Protein AF-A0A927YMH7-F1 (afdb_monomer_lite)

Structure (mmCIF, N/CA/C/O backbone):
data_AF-A0A927YMH7-F1
#
_entry.id   AF-A0A927YMH7-F1
#
loop_
_atom_site.group_PDB
_atom_site.id
_atom_site.type_symbol
_atom_site.label_atom_id
_atom_site.label_alt_id
_atom_site.label_comp_id
_atom_site.label_asym_id
_atom_site.label_entity_id
_atom_site.label_seq_id
_atom_site.pdbx_PDB_ins_code
_atom_site.Cartn_x
_atom_site.Cartn_y
_atom_site.Cartn_z
_atom_site.occupancy
_atom_site.B_iso_or_equiv
_atom_site.auth_seq_id
_atom_site.auth_comp_id
_atom_site.auth_asym_id
_atom_site.auth_atom_id
_atom_site.pdbx_PDB_model_num
ATOM 1 N N . MET A 1 1 ? -9.929 -10.650 4.283 1.00 76.75 1 MET A N 1
ATOM 2 C CA . MET A 1 1 ? -8.974 -9.926 3.445 1.00 76.75 1 MET A CA 1
ATOM 3 C C . MET A 1 1 ? -9.740 -8.862 2.700 1.00 76.75 1 MET A C 1
ATOM 5 O O . MET A 1 1 ? -10.645 -9.197 1.941 1.00 76.75 1 MET A O 1
ATOM 9 N N . ILE A 1 2 ? -9.441 -7.607 3.004 1.00 90.56 2 ILE A N 1
ATOM 10 C CA . ILE A 1 2 ? -10.064 -6.431 2.408 1.00 90.56 2 ILE A CA 1
ATOM 11 C C . ILE A 1 2 ? -9.735 -6.416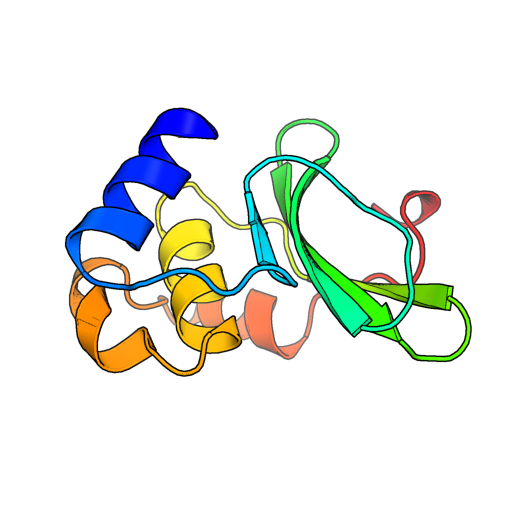 0.916 1.00 90.56 2 ILE A C 1
ATOM 13 O O . ILE A 1 2 ? -8.616 -6.746 0.516 1.00 90.56 2 ILE A O 1
ATOM 17 N N . SER A 1 3 ? -10.714 -6.096 0.076 1.00 93.00 3 SER A N 1
ATOM 18 C CA . SER A 1 3 ? -10.505 -6.075 -1.369 1.00 93.00 3 SER A CA 1
ATOM 19 C C . SER A 1 3 ? -9.712 -4.841 -1.806 1.00 93.00 3 SER A C 1
ATOM 21 O O . SER A 1 3 ? -9.761 -3.786 -1.170 1.00 93.00 3 SER A O 1
ATOM 23 N N . LYS A 1 4 ? -9.044 -4.926 -2.967 1.00 93.12 4 LYS A N 1
ATOM 24 C CA . LYS A 1 4 ? -8.376 -3.759 -3.573 1.00 93.12 4 LYS A CA 1
ATOM 25 C C . LYS A 1 4 ? -9.323 -2.573 -3.768 1.00 93.12 4 LYS A C 1
ATOM 27 O O . LYS A 1 4 ? -8.911 -1.430 -3.608 1.00 93.12 4 LYS A O 1
ATOM 32 N N . LYS A 1 5 ? -10.597 -2.848 -4.080 1.00 94.69 5 LYS A N 1
ATOM 33 C CA . LYS A 1 5 ? -11.628 -1.820 -4.243 1.00 94.69 5 LYS A CA 1
ATOM 34 C C . LYS A 1 5 ? -11.890 -1.103 -2.921 1.00 94.69 5 LYS A C 1
ATOM 36 O O . LYS A 1 5 ? -11.875 0.116 -2.896 1.00 94.69 5 LYS A O 1
ATOM 41 N N . GLU A 1 6 ? -12.059 -1.847 -1.833 1.00 95.88 6 GLU A N 1
ATOM 42 C CA . GLU A 1 6 ? -12.285 -1.264 -0.508 1.00 95.88 6 GLU A CA 1
ATOM 43 C C . GLU A 1 6 ? -11.083 -0.445 -0.019 1.00 95.88 6 GLU A C 1
ATOM 45 O O . GLU A 1 6 ? -11.279 0.661 0.475 1.00 95.88 6 GLU A O 1
ATOM 50 N N . ILE A 1 7 ? -9.843 -0.925 -0.206 1.00 95.75 7 ILE A N 1
ATOM 51 C CA . ILE A 1 7 ? -8.638 -0.131 0.111 1.00 95.75 7 ILE A CA 1
ATOM 52 C C . ILE A 1 7 ? -8.657 1.181 -0.680 1.00 95.75 7 ILE A C 1
ATOM 54 O O . ILE A 1 7 ? -8.438 2.254 -0.115 1.00 95.75 7 ILE A O 1
ATOM 58 N N . ASN A 1 8 ? -8.938 1.097 -1.982 1.00 94.81 8 ASN A N 1
ATOM 59 C CA . ASN A 1 8 ? -8.970 2.257 -2.860 1.00 94.81 8 ASN A CA 1
ATOM 60 C C . ASN A 1 8 ? -10.058 3.257 -2.436 1.00 94.81 8 ASN A C 1
ATOM 62 O O . ASN A 1 8 ? -9.775 4.445 -2.303 1.00 94.81 8 ASN A O 1
ATOM 66 N N . ASP A 1 9 ? -11.271 2.779 -2.149 1.00 96.62 9 ASP A N 1
ATOM 67 C CA . ASP A 1 9 ? -12.403 3.597 -1.704 1.00 96.62 9 ASP A CA 1
ATOM 68 C C . ASP A 1 9 ? -12.095 4.297 -0.366 1.00 96.62 9 ASP A C 1
ATOM 70 O O . ASP A 1 9 ? -12.345 5.496 -0.217 1.00 96.62 9 ASP A O 1
ATOM 74 N N . ILE A 1 10 ? -11.479 3.589 0.592 1.00 96.81 10 ILE A N 1
ATOM 75 C CA . ILE A 1 10 ? -11.066 4.171 1.878 1.00 96.81 10 ILE A CA 1
ATOM 76 C C . ILE A 1 10 ? -10.020 5.265 1.665 1.00 96.81 10 ILE A C 1
ATOM 78 O O . ILE A 1 10 ? -10.183 6.368 2.191 1.00 96.81 10 ILE A O 1
ATOM 82 N N . LEU A 1 11 ? -8.962 5.000 0.895 1.00 96.06 11 LEU A N 1
ATOM 83 C CA . LEU A 1 11 ? -7.914 5.990 0.643 1.00 96.06 11 LEU A CA 1
ATOM 84 C C . LEU A 1 11 ? -8.483 7.224 -0.071 1.00 96.06 11 LEU A C 1
ATOM 86 O O . LEU A 1 11 ? -8.277 8.348 0.390 1.00 96.06 11 LEU A O 1
ATOM 90 N N . HIS A 1 12 ? -9.277 7.029 -1.126 1.00 96.06 12 HIS A N 1
ATOM 91 C CA . HIS A 1 12 ? -9.898 8.122 -1.875 1.00 96.06 12 HIS A CA 1
ATOM 92 C C . HIS A 1 12 ? -10.925 8.928 -1.073 1.00 96.06 12 HIS A C 1
ATOM 94 O O . HIS A 1 12 ? -11.144 10.099 -1.384 1.00 96.06 12 HIS A O 1
ATOM 100 N N . SER A 1 13 ? -11.516 8.356 -0.019 1.00 96.81 13 SER A N 1
ATOM 101 C CA . SER A 1 13 ? -12.467 9.081 0.835 1.00 96.81 13 SER A CA 1
ATOM 102 C C . SER A 1 13 ? -11.847 10.278 1.569 1.00 96.81 13 SER A C 1
ATOM 104 O O . SER A 1 13 ? -12.564 11.213 1.928 1.00 96.81 13 SER A O 1
ATOM 106 N N . LYS A 1 14 ? -10.522 10.274 1.781 1.00 96.00 14 LYS A N 1
ATOM 107 C CA . LYS A 1 14 ? -9.805 11.337 2.512 1.00 96.00 14 LYS A CA 1
ATOM 108 C C . LYS A 1 14 ? -8.588 11.896 1.780 1.00 96.00 14 LYS A C 1
ATOM 110 O O . LYS A 1 14 ? -8.063 12.927 2.197 1.00 96.00 14 LYS A O 1
ATOM 115 N N . LEU A 1 15 ? -8.116 11.232 0.727 1.00 94.56 15 LEU A N 1
ATOM 116 C CA . LEU A 1 15 ? -6.873 11.571 0.044 1.00 94.56 15 LEU A CA 1
ATOM 117 C C . LEU A 1 15 ? -7.044 11.543 -1.475 1.00 94.56 15 LEU A C 1
ATOM 119 O O . LEU A 1 15 ? -7.628 10.627 -2.046 1.00 94.56 15 LEU A O 1
ATOM 123 N N . LYS A 1 16 ? -6.440 12.516 -2.157 1.00 93.00 16 LYS A N 1
ATOM 124 C CA . LYS A 1 16 ? -6.222 12.428 -3.600 1.00 93.00 16 LYS A CA 1
ATOM 125 C C . LYS A 1 16 ? -4.953 11.613 -3.857 1.00 93.00 16 LYS A C 1
ATOM 127 O O . LYS A 1 16 ? -3.852 12.118 -3.648 1.00 93.00 16 LYS A O 1
ATOM 132 N N . ILE A 1 17 ? -5.116 10.360 -4.276 1.00 93.12 17 ILE A N 1
ATOM 133 C CA . ILE A 1 17 ? -3.998 9.469 -4.610 1.00 93.12 17 ILE A CA 1
ATOM 134 C C . ILE A 1 17 ? -3.255 10.025 -5.835 1.00 93.12 17 ILE A C 1
ATOM 136 O O . ILE A 1 17 ? -3.880 10.490 -6.791 1.00 93.12 17 ILE A O 1
ATOM 140 N N . ARG A 1 18 ? -1.920 10.036 -5.769 1.00 92.31 18 ARG A N 1
ATOM 141 C CA . ARG A 1 18 ? -1.051 10.462 -6.873 1.00 92.31 18 ARG A CA 1
ATOM 142 C C . ARG A 1 18 ? -0.976 9.380 -7.951 1.00 92.31 18 ARG A C 1
ATOM 144 O O . ARG A 1 18 ? -1.155 8.206 -7.665 1.00 92.31 18 ARG A O 1
ATOM 151 N N . GLU A 1 19 ? -0.649 9.777 -9.176 1.00 93.06 19 GLU A N 1
ATOM 152 C CA . GLU A 1 19 ? -0.573 8.868 -10.333 1.00 93.06 19 GLU A CA 1
ATOM 153 C C . GLU A 1 19 ? 0.536 7.807 -10.222 1.00 93.06 19 GLU A C 1
ATOM 155 O O . GLU A 1 19 ? 0.464 6.768 -10.872 1.00 93.06 19 GLU A O 1
ATOM 160 N N . ASP A 1 20 ? 1.549 8.048 -9.389 1.00 95.38 20 ASP A N 1
ATOM 161 C CA . ASP A 1 20 ? 2.657 7.130 -9.116 1.00 95.38 20 ASP A CA 1
ATOM 162 C C . ASP A 1 20 ? 2.387 6.160 -7.955 1.00 95.38 20 ASP A C 1
ATOM 164 O O . ASP A 1 20 ? 3.283 5.413 -7.556 1.00 95.38 20 ASP A O 1
ATOM 168 N N . PHE A 1 21 ? 1.163 6.156 -7.417 1.00 97.62 21 PHE A N 1
ATOM 169 C CA . PHE A 1 21 ? 0.726 5.225 -6.384 1.00 97.62 21 PHE A CA 1
ATOM 170 C C . PHE A 1 21 ? -0.419 4.342 -6.890 1.00 97.62 21 PHE A C 1
ATOM 172 O O . PHE A 1 21 ? -1.490 4.844 -7.229 1.00 97.62 21 PHE A O 1
ATOM 179 N N . THR A 1 22 ? -0.232 3.023 -6.891 1.00 97.06 22 THR A N 1
ATOM 180 C CA . THR A 1 22 ? -1.265 2.057 -7.305 1.00 97.06 22 THR A CA 1
ATOM 181 C C . THR A 1 22 ? -1.781 1.222 -6.136 1.00 97.06 22 THR A C 1
ATOM 183 O O . THR A 1 22 ? -1.086 0.962 -5.153 1.00 97.06 22 THR A O 1
ATOM 186 N N . VAL A 1 23 ? -3.033 0.774 -6.247 1.00 96.50 23 VAL A N 1
ATOM 187 C CA . VAL A 1 23 ? -3.689 -0.080 -5.251 1.00 96.50 23 VAL A CA 1
ATOM 188 C C . VAL A 1 23 ? -4.075 -1.408 -5.892 1.00 96.50 23 VAL A C 1
ATOM 190 O O . VAL A 1 23 ? -4.881 -1.457 -6.819 1.00 96.50 23 VAL A O 1
ATOM 193 N N . GLY A 1 24 ? -3.523 -2.502 -5.373 1.00 95.12 24 GLY A N 1
ATOM 194 C CA . GLY A 1 24 ? -3.816 -3.864 -5.818 1.00 95.12 24 GLY A CA 1
ATOM 195 C C . GLY A 1 24 ? -3.087 -4.310 -7.083 1.00 95.12 24 GLY A C 1
ATOM 196 O O . GLY A 1 24 ? -3.374 -5.400 -7.571 1.00 95.12 24 GLY A O 1
ATOM 197 N N . GLU A 1 25 ? -2.171 -3.503 -7.617 1.00 94.75 25 GLU A N 1
ATOM 198 C CA . GLU A 1 25 ? -1.423 -3.806 -8.840 1.00 94.75 25 GLU A CA 1
ATOM 199 C C . GLU A 1 25 ? 0.043 -3.428 -8.669 1.00 94.75 25 GLU A C 1
ATOM 201 O O . GLU A 1 25 ? 0.361 -2.292 -8.319 1.00 94.75 25 GLU A O 1
ATOM 206 N N . PHE A 1 26 ? 0.937 -4.381 -8.937 1.00 95.75 26 PHE A N 1
ATOM 207 C CA . PHE A 1 26 ? 2.373 -4.137 -8.940 1.00 95.75 26 PHE A CA 1
ATOM 208 C C . PHE A 1 26 ? 2.823 -3.616 -10.307 1.00 95.75 26 PHE A C 1
ATOM 210 O O . PHE A 1 26 ? 2.781 -4.335 -11.306 1.00 95.75 26 PHE A O 1
ATOM 217 N N . VAL A 1 27 ? 3.292 -2.370 -10.339 1.00 95.81 27 VAL A N 1
ATOM 218 C CA . VAL A 1 27 ? 3.853 -1.732 -11.532 1.00 95.81 27 VAL A CA 1
ATOM 219 C C . VAL A 1 27 ? 5.359 -1.578 -11.358 1.00 95.81 27 VAL A C 1
ATOM 221 O O . VAL A 1 27 ? 5.819 -0.682 -10.651 1.00 95.81 27 VAL A O 1
ATOM 224 N N . ARG A 1 28 ? 6.134 -2.433 -12.037 1.00 94.44 28 ARG A N 1
ATOM 225 C CA . ARG A 1 28 ? 7.602 -2.366 -12.047 1.00 94.44 28 ARG A CA 1
ATOM 226 C C . ARG A 1 28 ? 8.101 -1.287 -13.010 1.00 94.44 28 ARG A C 1
ATOM 228 O O . ARG A 1 28 ? 8.518 -1.584 -14.127 1.00 94.44 28 ARG A O 1
ATOM 235 N N . LYS A 1 29 ? 8.011 -0.031 -12.581 1.00 95.62 29 LYS A N 1
ATOM 236 C CA . LYS A 1 29 ? 8.508 1.137 -13.314 1.00 95.62 29 LYS A CA 1
ATOM 237 C C . LYS A 1 29 ? 9.144 2.124 -12.330 1.00 95.62 29 LYS A C 1
ATOM 239 O O . LYS A 1 29 ? 8.571 2.297 -11.255 1.00 95.62 29 LYS A O 1
ATOM 244 N N . PRO A 1 30 ? 10.249 2.801 -12.690 1.00 96.25 30 PRO A N 1
ATOM 245 C CA . PRO A 1 30 ? 10.928 3.736 -11.803 1.00 96.25 30 PRO A CA 1
ATOM 246 C C . PRO A 1 30 ? 9.992 4.791 -11.219 1.00 96.25 30 PRO A C 1
ATOM 248 O O . PRO A 1 30 ? 9.156 5.348 -11.938 1.00 96.25 30 PRO A O 1
ATOM 251 N N . GLY A 1 31 ? 10.119 5.033 -9.915 1.00 94.62 31 GLY A N 1
ATOM 252 C CA . GLY A 1 31 ? 9.315 6.003 -9.175 1.00 94.62 31 GLY A CA 1
ATOM 253 C C . GLY A 1 31 ? 7.905 5.530 -8.810 1.00 94.62 31 GLY A C 1
ATOM 254 O O . GLY A 1 31 ? 7.227 6.219 -8.051 1.00 94.62 31 GLY A O 1
ATOM 255 N N . MET A 1 32 ? 7.454 4.365 -9.291 1.00 97.06 32 MET A N 1
ATOM 256 C CA . MET A 1 32 ? 6.158 3.813 -8.894 1.00 97.06 32 MET A CA 1
ATOM 257 C C . MET A 1 32 ? 6.228 3.207 -7.493 1.00 97.06 32 MET A C 1
ATOM 259 O O . MET A 1 32 ? 7.183 2.526 -7.116 1.00 97.06 32 MET A O 1
ATOM 263 N N . CYS A 1 33 ? 5.158 3.379 -6.733 1.00 97.69 33 CYS A N 1
ATOM 264 C CA . CYS A 1 33 ? 4.938 2.684 -5.475 1.00 97.69 33 CYS A CA 1
ATOM 265 C C . CYS A 1 33 ? 3.466 2.299 -5.344 1.00 97.69 33 CYS A C 1
ATOM 267 O O . CYS A 1 33 ? 2.649 2.613 -6.207 1.00 97.69 33 CYS A O 1
ATOM 269 N N . GLY A 1 34 ? 3.118 1.573 -4.292 1.00 97.81 34 GLY A N 1
ATOM 270 C CA . GLY A 1 34 ? 1.737 1.158 -4.112 1.00 97.81 34 GLY A CA 1
ATOM 271 C C . GLY A 1 34 ? 1.577 0.066 -3.081 1.00 97.81 34 GLY A C 1
ATOM 272 O O . GLY A 1 34 ? 2.497 -0.220 -2.311 1.00 97.81 34 GLY A O 1
ATOM 273 N N . CYS A 1 35 ? 0.410 -0.567 -3.102 1.00 97.81 35 CYS A N 1
ATOM 274 C CA . CYS A 1 35 ? 0.166 -1.819 -2.404 1.00 97.81 35 CYS A CA 1
ATOM 275 C C . CYS A 1 35 ? -0.292 -2.922 -3.355 1.00 97.81 35 CYS A C 1
ATOM 277 O O . CYS A 1 35 ? -0.952 -2.662 -4.360 1.00 97.81 35 CYS A O 1
ATOM 279 N N . VAL A 1 36 ? 0.049 -4.167 -3.034 1.00 97.12 36 VAL A N 1
ATOM 280 C CA . VAL A 1 36 ? -0.280 -5.338 -3.851 1.00 97.12 36 VAL A CA 1
ATOM 281 C C . VAL A 1 36 ? -0.485 -6.570 -2.970 1.00 97.12 36 VAL A C 1
ATOM 283 O O . VAL A 1 36 ? 0.162 -6.708 -1.932 1.00 97.12 36 VAL A O 1
ATOM 286 N N . ASP A 1 37 ? -1.403 -7.444 -3.379 1.00 95.62 37 ASP A N 1
ATOM 287 C CA . ASP A 1 37 ? -1.564 -8.769 -2.785 1.00 95.62 37 ASP A CA 1
ATOM 288 C C . ASP A 1 37 ? -0.550 -9.724 -3.417 1.00 95.62 37 ASP A C 1
ATOM 290 O O . ASP A 1 37 ? -0.502 -9.875 -4.641 1.00 95.62 37 ASP A O 1
ATOM 294 N N . ILE A 1 38 ? 0.267 -10.355 -2.580 1.00 95.25 38 ILE A N 1
ATOM 295 C CA . ILE A 1 38 ? 1.221 -11.380 -2.986 1.00 95.25 38 ILE A CA 1
ATOM 296 C C . ILE A 1 38 ? 0.944 -12.607 -2.125 1.00 95.25 38 ILE A C 1
ATOM 298 O O . ILE A 1 38 ? 1.110 -12.572 -0.907 1.00 95.25 38 ILE A O 1
ATOM 302 N N . LYS A 1 39 ? 0.508 -13.698 -2.767 1.00 92.69 39 LYS A N 1
ATOM 303 C CA . LYS A 1 39 ? 0.200 -14.989 -2.120 1.00 92.69 39 LYS A CA 1
ATOM 304 C C . LYS A 1 39 ? -0.797 -14.869 -0.946 1.00 92.69 39 LYS A C 1
ATOM 306 O O . LYS A 1 39 ? -0.722 -15.651 -0.002 1.00 92.69 39 LYS A O 1
ATOM 311 N N . GLY A 1 40 ? -1.746 -13.929 -1.010 1.00 91.38 40 GLY A N 1
ATOM 312 C CA . GLY A 1 40 ? -2.754 -13.719 0.035 1.00 91.38 40 GLY A CA 1
ATOM 313 C C . GLY A 1 40 ? -2.291 -12.849 1.208 1.00 91.38 40 GLY A C 1
ATOM 314 O O . GLY A 1 40 ? -2.922 -12.867 2.265 1.00 91.38 40 GLY A O 1
ATOM 315 N N . GLY A 1 41 ? -1.182 -12.121 1.049 1.00 94.88 41 GLY A N 1
ATOM 316 C CA . GLY A 1 41 ? -0.721 -11.097 1.981 1.00 94.88 41 GLY A CA 1
ATOM 317 C C . GLY A 1 41 ? -0.607 -9.739 1.295 1.00 94.88 41 GLY A C 1
ATOM 318 O O . GLY A 1 41 ? -0.167 -9.653 0.151 1.00 94.88 41 GLY A O 1
ATOM 319 N N . TRP A 1 42 ? -0.972 -8.664 1.995 1.00 97.44 42 TRP A N 1
ATOM 320 C CA . TRP A 1 42 ? -0.840 -7.304 1.475 1.00 97.44 42 TRP A CA 1
ATOM 321 C C . TRP A 1 42 ? 0.552 -6.734 1.737 1.00 97.44 42 TRP A C 1
ATOM 323 O O . TRP A 1 42 ? 0.992 -6.668 2.882 1.00 97.44 42 TRP A O 1
ATOM 333 N N . TYR A 1 43 ? 1.216 -6.239 0.699 1.00 98.25 43 TYR A N 1
ATOM 334 C CA . TYR A 1 43 ? 2.531 -5.610 0.797 1.00 98.25 43 TYR A CA 1
ATOM 335 C C . TYR A 1 43 ? 2.473 -4.188 0.262 1.00 98.25 43 TYR A C 1
ATOM 337 O O . TYR A 1 43 ? 1.791 -3.920 -0.727 1.00 98.25 43 TYR A O 1
ATOM 345 N N . LEU A 1 44 ? 3.223 -3.280 0.883 1.00 98.25 44 LEU A N 1
ATOM 346 C CA . LEU A 1 44 ? 3.665 -2.076 0.189 1.00 98.25 44 LEU A CA 1
ATOM 347 C C . LEU A 1 44 ? 4.791 -2.442 -0.762 1.00 98.25 44 LEU A C 1
ATOM 349 O O . LEU A 1 44 ? 5.596 -3.312 -0.442 1.00 98.25 44 LEU A O 1
ATOM 353 N N . TYR A 1 45 ? 4.897 -1.727 -1.873 1.00 98.12 45 TYR A N 1
ATOM 354 C CA . TYR A 1 45 ? 6.064 -1.805 -2.734 1.00 98.12 45 TYR A CA 1
ATOM 355 C C . TYR A 1 45 ? 6.562 -0.417 -3.137 1.00 98.12 45 TYR A C 1
ATOM 357 O O . TYR A 1 45 ? 5.838 0.582 -3.090 1.00 98.12 45 TYR A O 1
ATOM 365 N N . SER A 1 46 ? 7.829 -0.329 -3.520 1.00 97.25 46 SER A N 1
ATOM 366 C CA . SER A 1 46 ? 8.425 0.845 -4.161 1.00 97.25 46 SER A CA 1
ATOM 367 C C . SER A 1 46 ? 9.464 0.398 -5.167 1.00 97.25 46 SER A C 1
ATOM 369 O O . SER A 1 46 ? 10.206 -0.540 -4.889 1.00 97.25 46 SER A O 1
ATOM 371 N N . VAL A 1 47 ? 9.496 1.071 -6.309 1.00 97.19 47 VAL A N 1
ATOM 372 C CA . VAL A 1 47 ? 10.449 0.831 -7.387 1.00 97.19 47 VAL A CA 1
ATOM 373 C C . VAL A 1 47 ? 11.350 2.049 -7.490 1.00 97.19 47 VAL A C 1
ATOM 375 O O . VAL A 1 47 ? 10.866 3.165 -7.692 1.00 97.19 47 VAL A O 1
ATOM 378 N N . ASP A 1 48 ? 12.646 1.845 -7.307 1.00 94.06 48 ASP A N 1
ATOM 379 C CA . ASP A 1 48 ? 13.624 2.922 -7.401 1.00 94.06 48 ASP A CA 1
ATOM 380 C C . ASP A 1 48 ? 13.971 3.273 -8.860 1.00 94.06 48 ASP A C 1
ATOM 382 O O . ASP A 1 48 ? 13.447 2.691 -9.817 1.00 94.06 48 ASP A O 1
ATOM 386 N N . ASP A 1 49 ? 14.873 4.240 -9.034 1.00 93.69 49 ASP A N 1
ATOM 387 C CA . ASP A 1 49 ? 15.301 4.717 -10.352 1.00 93.69 49 ASP A CA 1
ATOM 388 C C . ASP A 1 49 ? 16.064 3.662 -11.177 1.00 93.69 49 ASP A C 1
ATOM 390 O O . ASP A 1 49 ? 16.185 3.789 -12.398 1.00 93.69 49 ASP A O 1
ATOM 394 N N . HIS A 1 50 ? 16.533 2.591 -10.532 1.00 92.88 50 HIS A N 1
ATOM 395 C CA . HIS A 1 50 ? 17.264 1.481 -11.137 1.00 92.88 50 HIS A CA 1
ATOM 396 C C . HIS A 1 50 ? 16.372 0.268 -11.462 1.00 92.88 50 HIS A C 1
ATOM 398 O O . HIS A 1 50 ? 16.866 -0.712 -12.018 1.00 92.88 50 HIS A O 1
ATOM 404 N N . ASN A 1 51 ? 15.054 0.353 -11.226 1.00 90.88 51 ASN A N 1
ATOM 405 C CA . ASN A 1 51 ? 14.082 -0.752 -11.295 1.00 90.88 51 ASN A CA 1
ATOM 406 C C . ASN A 1 51 ? 14.233 -1.823 -10.202 1.00 90.88 51 ASN A C 1
ATOM 408 O O . ASN A 1 51 ? 13.650 -2.917 -10.327 1.00 90.88 51 ASN A O 1
ATOM 412 N N . ASP A 1 52 ? 14.962 -1.523 -9.132 1.00 93.50 52 ASP A N 1
ATOM 413 C CA . ASP A 1 52 ? 15.007 -2.365 -7.947 1.00 93.50 52 ASP A CA 1
ATOM 414 C C . ASP A 1 52 ? 13.759 -2.124 -7.102 1.00 93.50 52 ASP A C 1
ATOM 416 O O . ASP A 1 52 ? 13.202 -1.026 -7.039 1.00 93.50 52 ASP A O 1
ATOM 420 N N . CYS A 1 53 ? 13.245 -3.208 -6.527 1.00 94.94 53 CYS A N 1
ATOM 421 C CA . CYS A 1 53 ? 11.955 -3.215 -5.854 1.00 94.94 53 CYS A CA 1
ATOM 422 C C . CYS A 1 53 ? 12.150 -3.574 -4.391 1.00 94.94 53 CYS A C 1
ATOM 424 O O . CYS A 1 53 ? 12.795 -4.569 -4.074 1.00 94.94 53 CYS A O 1
ATOM 426 N N . ILE A 1 54 ? 11.534 -2.798 -3.509 1.00 97.25 54 ILE A N 1
ATOM 427 C CA . ILE A 1 54 ? 11.435 -3.136 -2.092 1.00 97.25 54 ILE A CA 1
ATOM 428 C C . ILE A 1 54 ? 9.972 -3.388 -1.786 1.00 97.25 54 ILE A C 1
ATOM 430 O O . ILE A 1 54 ? 9.122 -2.559 -2.117 1.00 97.25 54 ILE A O 1
ATOM 434 N N . PHE A 1 55 ? 9.698 -4.506 -1.130 1.00 98.25 55 PHE A N 1
ATOM 435 C CA . PHE A 1 55 ? 8.396 -4.836 -0.579 1.00 98.25 55 PHE A CA 1
ATOM 436 C C . PHE A 1 55 ? 8.455 -4.790 0.943 1.00 98.25 55 PHE A C 1
ATOM 438 O O . PHE A 1 55 ? 9.443 -5.208 1.538 1.00 98.25 55 PHE A O 1
ATOM 445 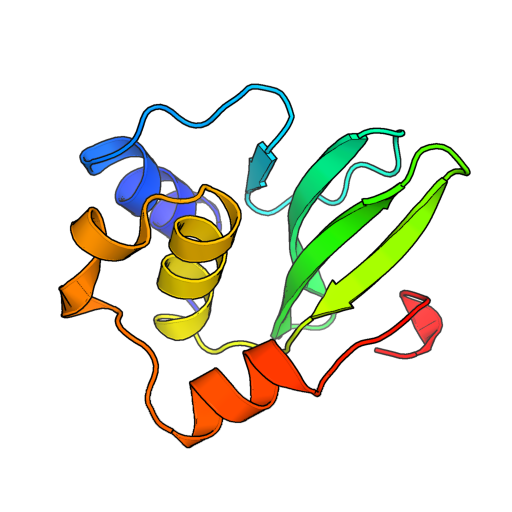N N . THR A 1 56 ? 7.387 -4.321 1.577 1.00 98.44 56 THR A N 1
ATOM 446 C CA . THR A 1 56 ? 7.246 -4.305 3.039 1.00 98.44 56 THR A CA 1
ATOM 447 C C . THR A 1 56 ? 5.915 -4.936 3.404 1.00 98.44 56 THR A C 1
ATOM 449 O O . THR A 1 56 ? 4.898 -4.579 2.810 1.00 98.44 56 THR A O 1
ATOM 452 N N . GLY A 1 57 ? 5.896 -5.858 4.361 1.00 97.56 57 GLY A N 1
ATOM 453 C CA . GLY A 1 57 ? 4.685 -6.583 4.755 1.00 97.56 57 GLY A CA 1
ATOM 454 C C . GLY A 1 57 ? 5.010 -7.986 5.268 1.00 97.56 57 GLY A C 1
ATOM 455 O O . GLY A 1 57 ? 6.152 -8.215 5.642 1.00 97.56 57 GLY A O 1
ATOM 456 N N . PRO A 1 58 ? 4.056 -8.932 5.298 1.00 97.31 58 PRO A N 1
ATOM 457 C CA . PRO A 1 58 ? 2.650 -8.733 4.976 1.00 97.31 58 PRO A CA 1
ATOM 458 C C . PRO A 1 58 ? 1.949 -7.897 6.049 1.00 97.31 58 PRO A C 1
ATOM 460 O O . PRO A 1 58 ? 2.223 -8.010 7.242 1.00 97.31 58 PRO A O 1
ATOM 463 N N . PHE A 1 59 ? 1.006 -7.075 5.616 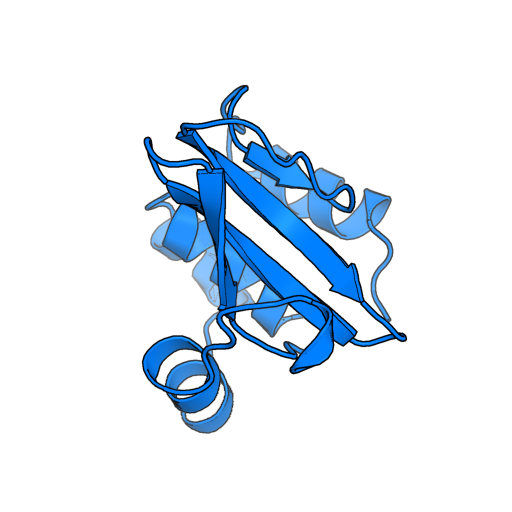1.00 97.31 59 PHE A N 1
ATOM 464 C CA . PHE A 1 59 ? 0.101 -6.326 6.469 1.00 97.31 59 PHE A CA 1
ATOM 465 C C . PHE A 1 59 ? -1.268 -7.004 6.502 1.00 97.31 59 PHE A C 1
ATOM 467 O O . PHE A 1 59 ? -1.718 -7.587 5.515 1.00 97.31 59 PHE A O 1
ATOM 474 N N . ASN A 1 60 ? -1.957 -6.894 7.636 1.00 93.81 60 ASN A N 1
ATOM 475 C CA . ASN A 1 60 ? -3.377 -7.224 7.696 1.00 93.81 60 ASN A CA 1
ATOM 476 C C . ASN A 1 60 ? -4.231 -6.112 7.051 1.00 93.81 60 ASN A C 1
ATOM 478 O O . ASN A 1 60 ? -3.737 -5.037 6.700 1.00 93.81 60 ASN A O 1
ATOM 482 N N . ASP A 1 61 ? -5.535 -6.369 6.951 1.00 91.06 61 ASP A N 1
ATOM 483 C CA . ASP A 1 61 ? -6.513 -5.507 6.278 1.00 91.06 61 ASP A CA 1
ATOM 484 C C . ASP A 1 61 ? -6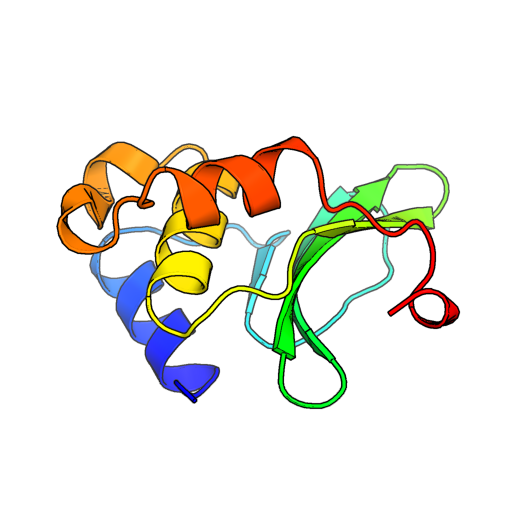.531 -4.051 6.773 1.00 91.06 61 ASP A C 1
ATOM 486 O O . ASP A 1 61 ? -6.726 -3.131 5.981 1.00 91.06 61 ASP A O 1
ATOM 490 N N . LYS A 1 62 ? -6.313 -3.811 8.071 1.00 93.12 62 LYS A N 1
ATOM 491 C CA . LYS A 1 62 ? -6.271 -2.447 8.622 1.00 93.12 62 LYS A CA 1
ATOM 492 C C . LYS A 1 62 ? -4.898 -1.818 8.437 1.00 93.12 62 LYS A C 1
ATOM 494 O O . LYS A 1 62 ? -4.797 -0.671 7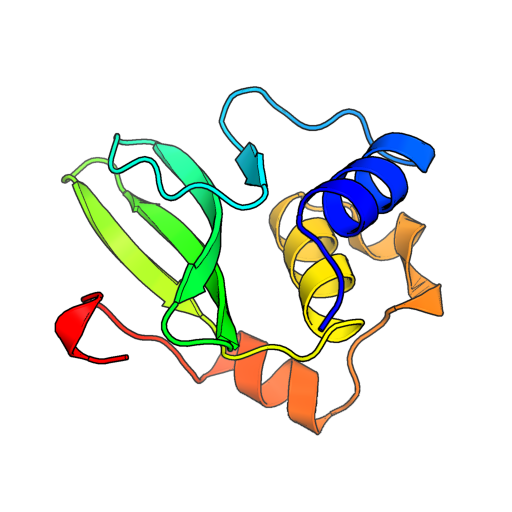.999 1.00 93.12 62 LYS A O 1
ATOM 499 N N . ALA A 1 63 ? -3.851 -2.581 8.733 1.00 97.06 63 ALA A N 1
ATOM 500 C CA . ALA A 1 63 ? -2.479 -2.120 8.646 1.00 97.06 63 ALA A CA 1
ATOM 501 C C . ALA A 1 63 ? -2.119 -1.694 7.218 1.00 97.06 63 ALA A C 1
ATOM 503 O O . ALA A 1 63 ? -1.452 -0.677 7.057 1.00 97.06 63 ALA A O 1
ATOM 504 N N . ILE A 1 64 ? -2.604 -2.380 6.174 1.00 97.94 64 ILE A N 1
ATOM 505 C CA . ILE A 1 64 ? -2.288 -1.985 4.794 1.00 97.94 64 ILE A CA 1
ATOM 506 C C . ILE A 1 64 ? -2.834 -0.596 4.447 1.00 97.94 64 ILE A C 1
ATOM 508 O O . ILE A 1 64 ? -2.131 0.191 3.813 1.00 97.94 64 ILE A O 1
ATOM 512 N N . VAL A 1 65 ? -4.041 -0.249 4.909 1.00 97.75 65 VAL A N 1
ATOM 513 C CA . VAL A 1 65 ? -4.629 1.084 4.696 1.00 97.75 65 VAL A CA 1
ATOM 514 C C . VAL A 1 65 ? -3.733 2.153 5.316 1.00 97.75 65 VAL A C 1
ATOM 516 O O . VAL A 1 65 ? -3.391 3.145 4.666 1.00 97.75 65 VAL A O 1
ATOM 519 N N . TYR A 1 66 ? -3.298 1.938 6.558 1.00 98.00 66 TYR A N 1
ATOM 520 C CA . TYR A 1 66 ? -2.431 2.892 7.237 1.00 98.00 66 TYR A CA 1
ATOM 521 C C . TYR A 1 66 ? -1.021 2.934 6.649 1.00 98.00 66 TYR A C 1
ATOM 523 O O . TYR A 1 66 ? -0.463 4.017 6.501 1.00 98.00 66 TYR A O 1
ATOM 531 N N . ALA A 1 67 ? -0.469 1.795 6.231 1.00 98.19 67 ALA A N 1
ATOM 532 C CA . ALA A 1 67 ? 0.812 1.719 5.540 1.00 98.19 67 ALA A CA 1
ATOM 533 C C . ALA A 1 67 ? 0.790 2.552 4.248 1.00 98.19 67 ALA A C 1
ATOM 535 O O . ALA A 1 67 ? 1.684 3.373 4.033 1.00 98.19 67 ALA A O 1
ATOM 536 N N . CYS A 1 68 ? -0.270 2.427 3.440 1.00 97.75 68 CYS A N 1
ATOM 537 C CA . CYS A 1 68 ? -0.483 3.260 2.254 1.00 97.75 68 CYS A CA 1
ATOM 538 C C . CYS A 1 68 ? -0.547 4.747 2.624 1.00 97.75 68 CYS A C 1
ATOM 540 O O . CYS A 1 68 ? 0.134 5.573 2.016 1.00 97.75 68 CYS A O 1
ATOM 542 N N . ALA A 1 69 ? -1.311 5.097 3.663 1.00 97.38 69 ALA A N 1
ATOM 543 C CA . ALA A 1 69 ? -1.426 6.475 4.127 1.00 97.38 69 ALA A CA 1
ATOM 544 C C . ALA A 1 69 ? -0.087 7.053 4.614 1.00 97.38 69 ALA A C 1
ATOM 546 O O . ALA A 1 69 ? 0.215 8.208 4.325 1.00 97.38 69 ALA A O 1
ATOM 547 N N . VAL A 1 70 ? 0.736 6.280 5.329 1.00 97.06 70 VAL A N 1
ATOM 548 C CA . VAL A 1 70 ? 2.079 6.700 5.764 1.00 97.06 70 VAL A CA 1
ATOM 549 C C . VAL A 1 70 ? 3.004 6.877 4.560 1.00 97.06 70 VAL A C 1
ATOM 551 O O . VAL A 1 70 ? 3.690 7.897 4.483 1.00 97.06 70 VAL A O 1
ATOM 554 N N . LYS A 1 71 ? 2.971 5.951 3.592 1.00 96.56 71 LYS A N 1
ATOM 555 C CA . LYS A 1 71 ? 3.747 6.045 2.346 1.00 96.56 71 LYS A CA 1
ATOM 556 C C . LYS A 1 71 ? 3.382 7.284 1.525 1.00 96.56 71 LYS A C 1
ATOM 558 O O . LYS A 1 71 ? 4.258 7.915 0.948 1.00 96.56 71 LYS A O 1
ATOM 563 N N . LEU A 1 72 ? 2.108 7.672 1.543 1.00 95.94 72 LEU A N 1
ATOM 564 C CA . LEU A 1 72 ? 1.579 8.896 0.934 1.00 95.94 72 LEU A CA 1
ATOM 565 C C . LEU A 1 72 ? 1.695 10.135 1.846 1.00 95.94 72 LEU A C 1
ATOM 567 O O . LEU A 1 72 ? 1.041 11.149 1.600 1.00 95.94 72 LEU A O 1
ATOM 571 N N . HIS A 1 73 ? 2.480 10.064 2.928 1.00 95.69 73 HIS A N 1
ATOM 572 C CA . HIS A 1 73 ? 2.702 11.147 3.898 1.00 95.69 73 HIS A CA 1
ATOM 573 C C . HIS A 1 73 ? 1.418 11.741 4.511 1.00 95.69 73 HIS A C 1
ATOM 575 O O . HIS A 1 73 ? 1.381 12.889 4.948 1.00 95.69 73 HIS A O 1
ATOM 581 N N . SER A 1 74 ? 0.362 10.934 4.585 1.00 96.62 74 SER A N 1
ATOM 582 C CA . SER A 1 74 ? -1.002 11.329 4.946 1.00 96.62 74 SER A CA 1
ATOM 583 C C . SER A 1 74 ? -1.557 10.561 6.151 1.00 96.62 74 SER A C 1
ATOM 585 O O . SER A 1 74 ? -2.751 10.628 6.434 1.00 96.62 74 SER A O 1
ATOM 587 N N . GLY A 1 75 ? -0.707 9.862 6.915 1.00 95.44 75 GLY A N 1
ATOM 588 C CA . GLY A 1 75 ? -1.124 9.028 8.054 1.00 95.44 75 GLY A CA 1
ATOM 589 C C . GLY A 1 75 ? -2.012 9.745 9.086 1.00 95.44 75 GLY A C 1
ATOM 590 O O . GLY A 1 75 ? -2.896 9.127 9.674 1.00 95.44 75 GLY A O 1
ATOM 591 N N . LYS A 1 76 ? -1.870 11.068 9.261 1.00 96.62 76 LYS A N 1
ATOM 592 C CA . LYS A 1 76 ? -2.731 11.873 10.155 1.00 96.62 76 LYS A CA 1
ATOM 593 C C . LYS A 1 76 ? -4.226 11.808 9.804 1.00 96.62 76 LYS A C 1
ATOM 595 O O . LYS A 1 76 ? -5.045 11.998 10.694 1.00 96.62 76 LYS A O 1
ATOM 600 N N . LEU A 1 77 ? -4.583 11.532 8.549 1.00 97.38 77 LEU A N 1
ATOM 601 C CA . LEU A 1 77 ? -5.976 11.438 8.093 1.00 97.38 77 LEU A CA 1
ATOM 602 C C . LEU A 1 77 ? -6.625 10.077 8.399 1.00 97.38 77 LEU A C 1
ATOM 604 O O . LEU A 1 77 ? -7.848 9.960 8.354 1.00 97.38 77 LEU A O 1
ATOM 608 N N . PHE A 1 78 ? -5.818 9.065 8.722 1.00 97.12 78 PHE A N 1
ATOM 609 C CA . PHE A 1 78 ? -6.230 7.663 8.846 1.00 97.12 78 PHE A CA 1
ATOM 610 C C . PHE A 1 78 ? -5.905 7.092 10.235 1.00 97.12 78 PHE A C 1
ATOM 612 O O . PHE A 1 78 ? -5.531 5.930 10.366 1.00 97.12 78 PHE A O 1
ATOM 619 N N . GLN A 1 79 ? -5.990 7.911 11.289 1.00 96.94 79 GLN A N 1
ATOM 620 C CA . GLN A 1 79 ? -5.622 7.495 12.650 1.00 96.94 79 GLN A CA 1
ATOM 621 C C . GLN A 1 79 ? -6.465 6.329 13.184 1.00 96.94 79 GLN A C 1
ATOM 623 O O . GLN A 1 79 ? -5.992 5.586 14.036 1.00 96.94 79 GLN A O 1
ATOM 628 N N . GLU A 1 80 ? -7.670 6.117 12.658 1.00 95.81 80 GLU A N 1
ATOM 629 C CA . GLU A 1 80 ? -8.511 4.963 12.982 1.00 95.81 80 GLU A CA 1
ATOM 630 C C . GLU A 1 80 ? -7.945 3.618 12.480 1.00 95.81 80 GLU A C 1
ATOM 632 O O . GLU A 1 80 ? -8.355 2.564 12.964 1.00 95.81 80 GLU A O 1
ATOM 637 N N . TYR A 1 81 ? -6.983 3.653 11.550 1.00 96.88 81 TYR A N 1
ATOM 638 C CA . TYR A 1 81 ? -6.241 2.490 11.047 1.00 96.88 81 TYR A CA 1
ATOM 639 C C . TYR A 1 81 ? -4.813 2.415 11.608 1.00 96.88 81 TYR A C 1
ATOM 641 O O . TYR A 1 81 ? -4.031 1.578 11.166 1.00 96.88 81 TYR A O 1
ATOM 649 N N . ARG A 1 82 ? -4.444 3.310 12.537 1.00 97.00 82 ARG A N 1
ATOM 650 C CA . ARG A 1 82 ? -3.068 3.454 13.026 1.00 97.00 82 ARG A CA 1
ATOM 651 C C . ARG A 1 82 ? -2.489 2.120 13.494 1.00 97.00 82 ARG A C 1
ATOM 653 O O . ARG A 1 82 ? -3.146 1.388 14.227 1.00 97.00 82 ARG A O 1
ATOM 660 N N . PHE A 1 83 ? -1.229 1.892 13.122 1.00 97.88 83 PHE A N 1
ATOM 661 C CA . PHE A 1 83 ? -0.489 0.693 13.495 1.00 97.88 83 PHE A CA 1
ATOM 662 C C . PHE A 1 83 ? -0.517 0.398 14.997 1.00 97.88 83 PHE A C 1
ATOM 664 O O . PHE A 1 83 ? -0.313 1.300 15.819 1.00 97.88 83 PHE A O 1
ATOM 671 N N . THR A 1 84 ? -0.648 -0.885 15.333 1.00 97.25 84 THR A N 1
ATOM 672 C CA . THR A 1 84 ? -0.169 -1.428 16.610 1.00 97.25 84 THR A CA 1
ATOM 673 C C . THR A 1 84 ? 1.365 -1.451 16.651 1.00 97.25 84 THR A C 1
ATOM 675 O O . THR A 1 84 ? 2.042 -1.173 15.658 1.00 97.25 84 THR A O 1
ATOM 678 N N . ASN A 1 85 ? 1.951 -1.800 17.799 1.00 96.75 85 ASN A N 1
ATOM 679 C CA . ASN A 1 85 ? 3.408 -1.928 17.921 1.00 96.75 85 ASN A CA 1
ATOM 680 C C . ASN A 1 85 ? 3.971 -3.042 17.021 1.00 96.75 85 ASN A C 1
ATOM 682 O O . ASN A 1 85 ? 5.061 -2.903 16.463 1.00 96.75 85 ASN A O 1
ATOM 686 N N . GLU A 1 86 ? 3.224 -4.133 16.859 1.00 96.12 86 GLU A N 1
ATOM 687 C CA . GLU A 1 86 ? 3.581 -5.262 16.002 1.00 96.12 86 GLU A CA 1
ATOM 688 C C . GLU A 1 86 ? 3.538 -4.854 14.526 1.00 96.12 86 GLU A C 1
ATOM 690 O O . GLU A 1 86 ? 4.502 -5.065 13.794 1.00 96.12 86 GLU A O 1
ATOM 695 N N . GLU A 1 87 ? 2.460 -4.194 14.096 1.00 97.19 87 GLU A N 1
ATOM 696 C CA . GLU A 1 87 ? 2.309 -3.704 12.719 1.00 97.19 87 GLU A CA 1
ATOM 697 C C . GLU A 1 87 ? 3.350 -2.630 12.379 1.00 97.19 87 GLU A C 1
ATOM 699 O O . GLU A 1 87 ? 3.886 -2.601 11.270 1.00 97.19 87 GLU A O 1
ATOM 704 N N . PHE A 1 88 ? 3.690 -1.775 13.348 1.00 97.19 88 PHE A N 1
ATOM 705 C CA . PHE A 1 88 ? 4.757 -0.792 13.196 1.00 97.19 88 PHE A CA 1
ATOM 706 C C . PHE A 1 88 ? 6.126 -1.464 13.057 1.00 97.19 88 PHE A C 1
ATOM 708 O O . PHE A 1 88 ? 6.936 -1.036 12.239 1.00 97.19 88 PHE A O 1
ATOM 715 N N . SER A 1 89 ? 6.373 -2.543 13.803 1.00 97.19 89 SER A N 1
ATOM 716 C CA . SER A 1 89 ? 7.604 -3.325 13.676 1.00 97.19 89 SER A CA 1
ATOM 717 C C . SER A 1 89 ? 7.712 -3.953 12.283 1.00 97.19 89 SER A C 1
ATOM 719 O O . SER A 1 89 ? 8.748 -3.806 11.644 1.00 97.19 89 SER A O 1
ATOM 721 N N . VAL A 1 90 ? 6.627 -4.534 11.751 1.00 97.12 90 VAL A N 1
ATOM 722 C CA . VAL A 1 90 ? 6.577 -5.027 10.357 1.00 97.12 90 VAL A CA 1
ATOM 723 C C . VAL A 1 90 ? 6.903 -3.911 9.363 1.00 97.12 90 VAL A C 1
ATOM 725 O O . VAL A 1 90 ? 7.738 -4.103 8.483 1.00 97.12 90 VAL A O 1
ATOM 728 N N . TYR A 1 91 ? 6.293 -2.732 9.523 1.00 97.25 91 TYR A N 1
ATOM 729 C CA . TYR A 1 91 ? 6.545 -1.582 8.651 1.00 97.25 91 TYR A CA 1
ATOM 730 C C . TYR A 1 91 ? 8.013 -1.123 8.664 1.00 97.25 91 TYR A C 1
ATOM 732 O O . TYR A 1 91 ? 8.514 -0.661 7.640 1.00 97.25 91 TYR A O 1
ATOM 740 N N . MET A 1 92 ? 8.688 -1.231 9.811 1.00 96.56 92 MET A N 1
ATOM 741 C CA . MET A 1 92 ? 10.048 -0.725 10.012 1.00 96.56 92 MET A CA 1
ATOM 742 C C . MET A 1 92 ? 11.160 -1.716 9.667 1.00 96.56 92 MET A C 1
ATOM 744 O O . MET A 1 92 ? 12.287 -1.271 9.456 1.00 96.56 92 MET A O 1
ATOM 748 N N . SER A 1 93 ? 10.896 -3.025 9.695 1.00 94.06 93 SER A N 1
ATOM 749 C CA . SER A 1 93 ? 11.968 -4.022 9.588 1.00 94.06 93 SER A CA 1
ATOM 750 C C . SER A 1 93 ? 11.700 -5.184 8.641 1.00 94.06 93 SER A C 1
ATOM 752 O O . SER A 1 93 ? 12.661 -5.856 8.270 1.00 94.06 93 SER A O 1
ATOM 754 N N . ASN A 1 94 ? 10.453 -5.444 8.231 1.00 97.31 94 ASN A N 1
ATOM 755 C CA . ASN A 1 94 ?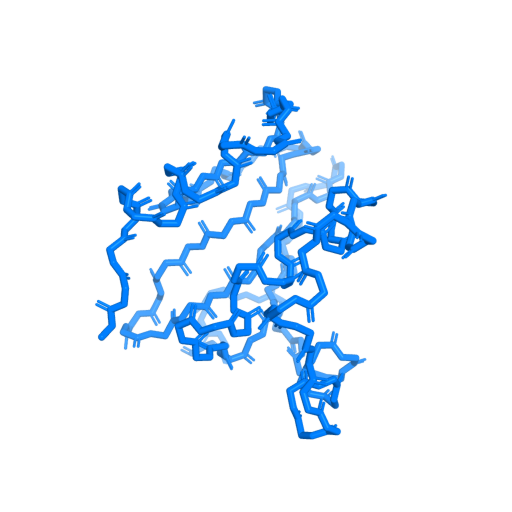 10.155 -6.611 7.402 1.00 97.31 94 ASN A CA 1
ATOM 756 C C . ASN A 1 94 ? 10.137 -6.243 5.916 1.00 97.31 94 ASN A C 1
ATOM 758 O O . ASN A 1 94 ? 9.079 -5.992 5.330 1.00 97.31 94 ASN A O 1
ATOM 762 N N . HIS A 1 95 ? 11.336 -6.179 5.338 1.00 97.50 95 HIS A N 1
ATOM 763 C CA . HIS A 1 95 ? 11.569 -5.783 3.954 1.00 97.50 95 HIS A CA 1
ATOM 764 C C . HIS A 1 95 ? 12.084 -6.945 3.106 1.00 97.50 95 HIS A C 1
ATOM 766 O O . HIS A 1 95 ? 12.934 -7.719 3.540 1.00 97.50 95 HIS A O 1
ATOM 772 N N . PHE A 1 96 ? 11.611 -7.005 1.867 1.00 97.62 96 PHE A N 1
ATOM 773 C CA . PHE A 1 96 ? 12.002 -7.984 0.860 1.00 97.62 96 PHE A CA 1
ATOM 774 C C . PHE A 1 96 ? 12.488 -7.246 -0.384 1.00 97.62 96 PHE A C 1
ATOM 776 O O . PHE A 1 96 ? 11.895 -6.238 -0.770 1.00 97.62 96 PHE A O 1
ATOM 783 N N . TYR A 1 97 ? 13.545 -7.744 -1.022 1.00 95.56 97 TYR A N 1
ATOM 784 C CA . TYR A 1 97 ? 14.179 -7.089 -2.177 1.00 95.56 97 TYR A CA 1
ATOM 785 C C . TYR A 1 97 ? 13.826 -7.768 -3.510 1.00 95.56 97 TYR A C 1
ATOM 787 O O . TYR A 1 97 ? 14.241 -7.336 -4.584 1.00 95.56 97 TYR A O 1
ATOM 795 N N . SER A 1 98 ? 13.031 -8.835 -3.449 1.00 91.25 98 SER A N 1
ATOM 796 C CA . SER A 1 98 ? 12.478 -9.541 -4.595 1.00 91.25 98 SER A CA 1
ATOM 797 C C . SER A 1 98 ? 11.126 -10.147 -4.239 1.00 91.25 98 SER A C 1
ATOM 799 O O . SER A 1 98 ? 10.893 -10.561 -3.107 1.00 91.25 98 SER A O 1
ATOM 801 N N . ILE A 1 99 ? 10.246 -10.280 -5.234 1.00 90.56 99 ILE A N 1
ATOM 802 C CA . ILE A 1 99 ? 8.976 -11.004 -5.075 1.00 90.56 99 ILE A CA 1
ATOM 803 C C . ILE A 1 99 ? 9.189 -12.491 -4.745 1.00 90.56 99 ILE A C 1
ATOM 805 O O . ILE A 1 99 ? 8.304 -13.133 -4.190 1.00 90.56 99 ILE A O 1
ATOM 809 N N . ASN A 1 100 ? 10.361 -13.041 -5.085 1.00 91.06 100 ASN A N 1
ATOM 810 C CA . ASN A 1 100 ? 10.722 -14.424 -4.770 1.00 91.06 100 ASN A CA 1
ATOM 811 C C . ASN A 1 100 ? 11.082 -14.624 -3.293 1.00 91.06 100 ASN A C 1
ATOM 813 O O . ASN A 1 100 ? 11.049 -15.761 -2.828 1.00 91.06 100 ASN A O 1
ATOM 817 N N . ASP A 1 101 ? 11.415 -13.545 -2.580 1.00 90.94 101 ASP A N 1
ATOM 818 C CA . ASP A 1 101 ? 11.758 -13.591 -1.155 1.00 90.94 101 ASP A CA 1
ATOM 819 C C . ASP A 1 101 ? 10.502 -13.592 -0.263 1.00 90.94 101 ASP A C 1
ATOM 821 O O . ASP A 1 101 ? 10.610 -13.767 0.950 1.00 90.94 101 ASP A O 1
ATOM 825 N N . ILE A 1 102 ? 9.324 -13.384 -0.870 1.00 89.25 102 ILE A N 1
ATOM 826 C CA . ILE A 1 102 ? 8.005 -13.282 -0.231 1.00 89.25 102 ILE A CA 1
ATOM 827 C C . ILE A 1 102 ? 7.296 -14.635 -0.196 1.00 89.25 102 ILE A C 1
ATOM 829 O O . ILE A 1 102 ? 7.249 -15.324 -1.246 1.00 89.25 102 ILE A O 1
#

pLDDT: mean 95.5, std 2.84, range [76.75, 98.44]

Foldseek 3Di:
DDDLVRLVCVCVVQDDDDPLEGTQDDDQDASHWYWHDQPNFIWTWHAHPVSWMKIFDRDPPLLNSLLRCVVVVRNVRNVVSDDDPVSVCSSVPVMDRDSVVD

Sequence (102 aa):
MISKKEINDILHSKLKIREDFTVGEFVRKPGMCGCVDIKGGWYLYSVDDHNDCIFTGPFNDKAIVYACAVKLHSGKLFQEYRFTNEEFSVYMSNHFYSINDI

Secondary structure (DSSP, 8-state):
---HHHHHHHHHHH----TTEEES----STT-EEEEEETTEEEEEEE-TTS-EEEEEEE-HHHHHHHHHHHTT-GGGGGGGPPPHHHHHHHHH-EESSGGG-

Radius of gyration: 12.49 Å; chains: 1; bounding box: 30×27×31 Å

Organism: NCBI:txid46206